Protein AF-U1X3M9-F1 (afdb_monomer_lite)

Sequence (177 aa):
MKKIQKAQVWNLIKNNELLYELDLAGMDLTDIDFRNAELRFVTLRNAVIHPDFFPPKILVECNLENVLLTNIDFQGVSIQGSNFFNTKAIIDPQKISDLTLVNVTLEGLDLKNVDFTDVYIAGANLKDTGAKIDPQKVVNKDIRNCNLEGLDLHDADFTGVNIGGANLTGTGACLKE

Secondary structure (DSSP, 8-state):
-EE--HHHHHHHHHTT--EESEE-TT-EETT---TT-EEES-B-TT-EE-GGG---SEEES-B-TT-EETT---TT-B-TT-B-TT-EE---GGG-TT-EEES-B-TT---TT-BGGGSEEES-B-TT---B--TTT-TT-B-TT-B-TT---TT---TT-B-TT-B-TTS------

Structure (mmCIF, N/CA/C/O backbone):
data_AF-U1X3M9-F1
#
_entry.id   AF-U1X3M9-F1
#
loop_
_atom_site.group_PDB
_atom_site.id
_atom_site.type_symbol
_atom_site.label_atom_id
_atom_site.label_alt_id
_atom_site.label_comp_id
_atom_site.label_asym_id
_atom_site.label_entity_id
_atom_site.label_seq_id
_atom_site.pdbx_PDB_ins_code
_atom_site.Cartn_x
_atom_site.Cartn_y
_atom_site.Cartn_z
_atom_site.occupancy
_atom_site.B_iso_or_equiv
_atom_site.auth_seq_id
_atom_site.auth_comp_id
_atom_site.auth_asym_id
_atom_site.auth_atom_id
_atom_site.pdbx_PDB_model_num
ATOM 1 N N . MET A 1 1 ? 7.859 3.570 18.720 1.00 86.69 1 MET A N 1
ATOM 2 C CA . MET A 1 1 ? 6.388 3.575 18.588 1.00 86.69 1 MET A CA 1
ATOM 3 C C . MET A 1 1 ? 5.747 3.209 19.917 1.00 86.69 1 MET A C 1
ATOM 5 O O . MET A 1 1 ? 6.277 2.360 20.630 1.00 86.69 1 MET A O 1
ATOM 9 N N . LYS A 1 2 ? 4.646 3.873 20.274 1.00 94.62 2 LYS A N 1
ATOM 10 C CA . LYS A 1 2 ? 3.902 3.660 21.523 1.00 94.62 2 LYS A CA 1
ATOM 11 C C . LYS A 1 2 ? 2.794 2.631 21.304 1.00 94.62 2 LYS A C 1
ATOM 13 O O . LYS A 1 2 ? 1.944 2.826 20.442 1.00 94.62 2 LYS A O 1
ATOM 18 N N . LYS A 1 3 ? 2.752 1.582 22.124 1.00 96.44 3 LYS A N 1
ATOM 19 C CA . LYS A 1 3 ? 1.644 0.618 22.121 1.00 96.44 3 LYS A CA 1
ATOM 20 C C . LYS A 1 3 ? 0.452 1.161 22.908 1.00 96.44 3 LYS A C 1
ATOM 22 O O . LYS A 1 3 ? 0.632 1.720 23.992 1.00 96.44 3 LYS A O 1
ATOM 27 N N . ILE A 1 4 ? -0.754 0.988 22.376 1.00 97.88 4 ILE A N 1
ATOM 28 C CA . ILE A 1 4 ? -2.008 1.398 23.021 1.00 97.88 4 ILE A CA 1
ATOM 29 C C . ILE A 1 4 ? -3.064 0.295 22.913 1.00 97.88 4 ILE A C 1
ATOM 31 O O . ILE A 1 4 ? -2.942 -0.637 22.124 1.00 97.88 4 ILE A O 1
ATOM 35 N N . GLN A 1 5 ? -4.103 0.382 23.737 1.00 97.69 5 GLN A N 1
ATOM 36 C CA . GLN A 1 5 ? -5.238 -0.535 23.698 1.00 97.69 5 GLN A CA 1
ATOM 37 C C . GLN A 1 5 ? -6.228 -0.135 22.599 1.00 97.69 5 GLN A C 1
ATOM 39 O O . GLN A 1 5 ? -6.369 1.041 22.269 1.00 97.69 5 GLN A O 1
ATOM 44 N N . LYS A 1 6 ? -7.000 -1.106 22.100 1.00 97.69 6 LYS A N 1
ATOM 45 C CA . LYS A 1 6 ? -8.035 -0.908 21.070 1.00 97.69 6 LYS A CA 1
ATOM 46 C C . LYS A 1 6 ? -9.027 0.214 21.410 1.00 97.69 6 LYS A C 1
ATOM 48 O O . LYS A 1 6 ? -9.335 1.045 20.565 1.00 97.69 6 LYS A O 1
ATOM 53 N N . ALA A 1 7 ? -9.454 0.301 22.671 1.00 97.81 7 ALA A N 1
ATOM 54 C CA . ALA A 1 7 ? -10.339 1.371 23.137 1.00 97.81 7 ALA A CA 1
ATOM 55 C C . ALA A 1 7 ? -9.707 2.771 23.009 1.00 97.81 7 ALA A C 1
ATOM 57 O O . ALA A 1 7 ? -10.402 3.748 22.745 1.00 97.81 7 ALA A O 1
ATOM 58 N N . GLN A 1 8 ? -8.384 2.879 23.163 1.00 98.31 8 GLN A N 1
ATOM 59 C CA . GLN A 1 8 ? -7.667 4.139 22.972 1.00 98.31 8 GLN A CA 1
ATOM 60 C C . GLN A 1 8 ? -7.598 4.511 21.487 1.00 98.31 8 GLN A C 1
ATOM 62 O O . GLN A 1 8 ? -7.797 5.677 21.170 1.00 98.31 8 GLN A O 1
ATOM 67 N N . VAL A 1 9 ? -7.403 3.536 20.586 1.00 98.06 9 VAL A N 1
ATOM 68 C CA . VAL A 1 9 ? -7.482 3.755 19.126 1.00 98.06 9 VAL A CA 1
ATOM 69 C C . VAL A 1 9 ? -8.845 4.339 18.752 1.00 98.06 9 VAL A C 1
ATOM 71 O O . VAL A 1 9 ? -8.914 5.363 18.079 1.00 98.06 9 VAL A O 1
ATOM 74 N N . TRP A 1 10 ? -9.926 3.730 19.249 1.00 97.62 10 TRP A N 1
ATOM 75 C CA . TRP A 1 10 ? -11.286 4.206 18.997 1.00 97.62 10 TRP A CA 1
ATOM 76 C C . TRP A 1 10 ? -11.507 5.642 19.486 1.00 97.62 10 TRP A C 1
ATOM 78 O O . TRP A 1 10 ? -12.076 6.453 18.759 1.00 97.62 10 TRP A O 1
ATOM 88 N N . ASN A 1 11 ? -11.026 5.978 20.689 1.00 98.06 11 ASN A N 1
ATOM 89 C CA . ASN A 1 11 ? -11.141 7.336 21.228 1.00 98.06 11 ASN A CA 1
ATOM 90 C C . ASN A 1 11 ? -10.416 8.369 20.354 1.00 98.06 11 ASN A C 1
ATOM 92 O O . ASN A 1 11 ? -10.991 9.419 20.080 1.00 98.06 11 ASN A O 1
ATOM 96 N N . LEU A 1 12 ? -9.200 8.059 19.886 1.00 98.25 12 LEU A N 1
ATOM 97 C CA . LEU A 1 12 ? -8.439 8.945 18.998 1.00 98.25 12 LEU A CA 1
ATOM 98 C C . LEU A 1 12 ? -9.212 9.210 17.699 1.00 98.25 12 LEU A C 1
ATOM 100 O O . LEU A 1 12 ? -9.446 10.361 17.345 1.00 98.25 12 LEU A O 1
ATOM 104 N N . ILE A 1 13 ? -9.689 8.153 17.034 1.00 97.25 13 ILE A N 1
ATOM 105 C CA . ILE A 1 13 ? -10.440 8.276 15.775 1.00 97.25 13 ILE A CA 1
ATOM 106 C C . ILE A 1 13 ? -11.737 9.059 15.982 1.00 97.25 13 ILE A C 1
ATOM 108 O O . ILE A 1 13 ? -12.045 9.964 15.210 1.00 97.25 13 ILE A O 1
ATOM 112 N N . LYS A 1 14 ? -12.491 8.754 17.044 1.00 96.88 14 LYS A N 1
ATOM 113 C CA . LYS A 1 14 ? -13.749 9.440 17.361 1.00 96.88 14 LYS A CA 1
ATOM 114 C C . LYS A 1 14 ? -13.559 10.943 17.580 1.00 96.88 14 LYS A C 1
ATOM 116 O O . LYS A 1 14 ? -14.445 11.724 17.240 1.00 96.88 14 LYS A O 1
ATOM 121 N N . ASN A 1 15 ? -12.425 11.338 18.148 1.00 97.31 15 ASN A N 1
ATOM 122 C CA . ASN A 1 15 ? -12.083 12.735 18.389 1.00 97.31 15 ASN A CA 1
ATOM 123 C C . ASN A 1 15 ? -11.412 13.410 17.177 1.00 97.31 15 ASN A C 1
ATOM 125 O O . ASN A 1 15 ? -11.018 14.569 17.284 1.00 97.31 15 ASN A O 1
ATOM 129 N N . ASN A 1 16 ? -11.297 12.718 16.034 1.00 95.94 16 ASN A N 1
ATOM 130 C CA . ASN A 1 16 ? -10.532 13.148 14.858 1.00 95.94 16 ASN A CA 1
ATOM 131 C C . ASN A 1 16 ? -9.064 13.481 15.186 1.00 95.94 16 ASN A C 1
ATOM 133 O O . ASN A 1 16 ? -8.479 14.399 14.612 1.00 95.94 16 ASN A O 1
ATOM 137 N N . GLU A 1 17 ? -8.472 12.760 16.135 1.00 97.94 17 GLU A N 1
ATOM 138 C CA . GLU A 1 17 ? -7.065 12.911 16.490 1.00 97.94 17 GLU A CA 1
ATOM 139 C C . GLU A 1 17 ? -6.179 12.120 15.519 1.00 97.94 17 GLU A C 1
ATOM 141 O O . GLU A 1 17 ? -6.530 11.028 15.067 1.00 97.94 17 GLU A O 1
ATOM 146 N N . LEU A 1 18 ? -4.999 12.670 15.219 1.00 97.56 18 LEU A N 1
ATOM 147 C CA . LEU A 1 18 ? -3.987 12.009 14.398 1.00 97.56 18 LEU A CA 1
ATOM 148 C C . LEU A 1 18 ? -3.455 10.756 15.110 1.00 97.56 18 LEU A C 1
ATOM 150 O O . LEU A 1 18 ? -2.994 10.822 16.252 1.00 97.56 18 LEU A O 1
ATOM 154 N N . LEU A 1 19 ? -3.427 9.625 14.404 1.00 98.44 19 LEU A N 1
ATOM 155 C CA . LEU A 1 19 ? -2.734 8.426 14.864 1.00 98.44 19 LEU A CA 1
ATOM 156 C C . LEU A 1 19 ? -1.265 8.547 14.448 1.00 98.44 19 LEU A C 1
ATOM 158 O O . LEU A 1 19 ? -0.927 8.370 13.278 1.00 98.44 19 LEU A O 1
ATOM 162 N N . TYR A 1 20 ? -0.400 8.876 15.409 1.00 98.31 20 TYR A N 1
ATOM 163 C CA . TYR A 1 20 ? 1.013 9.179 15.171 1.00 98.31 20 TYR A CA 1
ATOM 164 C C . TYR A 1 20 ? 1.939 8.265 15.983 1.00 98.31 20 TYR A C 1
ATOM 166 O O . TYR A 1 20 ? 1.801 8.172 17.204 1.00 98.31 20 TYR A O 1
ATOM 174 N N . GLU A 1 21 ? 2.891 7.605 15.314 1.00 98.19 21 GLU A N 1
ATOM 175 C CA . GLU A 1 21 ? 3.922 6.754 15.942 1.00 98.19 21 GLU A CA 1
ATOM 176 C C . GLU A 1 21 ? 3.370 5.643 16.862 1.00 98.19 21 GLU A C 1
ATOM 178 O O . GLU A 1 21 ? 3.952 5.301 17.904 1.00 98.19 21 GLU A O 1
ATOM 183 N N . LEU A 1 22 ? 2.234 5.056 16.483 1.00 98.50 22 LEU A N 1
ATOM 184 C CA . LEU A 1 22 ? 1.562 4.013 17.259 1.00 98.50 22 LEU A CA 1
ATOM 185 C C . LEU A 1 22 ? 1.966 2.606 16.815 1.00 98.50 22 LEU A C 1
ATOM 187 O O . LEU A 1 22 ? 2.082 2.313 15.627 1.00 98.50 22 LEU A O 1
ATOM 191 N N . ASP A 1 23 ? 2.123 1.720 17.798 1.00 98.50 23 ASP A N 1
ATOM 192 C CA . ASP A 1 23 ? 2.255 0.283 17.578 1.00 98.50 23 ASP A CA 1
ATOM 193 C C . ASP A 1 23 ? 0.911 -0.413 17.775 1.00 98.50 23 ASP A C 1
ATOM 195 O O . ASP A 1 23 ? 0.464 -0.607 18.911 1.00 98.50 23 ASP A O 1
ATOM 199 N N . LEU A 1 24 ? 0.279 -0.757 16.650 1.00 98.56 24 LEU A N 1
ATOM 200 C CA . LEU A 1 24 ? -0.988 -1.479 16.568 1.00 98.56 24 LEU A CA 1
ATOM 201 C C . LEU A 1 24 ? -0.809 -2.886 15.968 1.00 98.56 24 LEU A C 1
ATOM 203 O O . LEU A 1 24 ? -1.777 -3.505 15.521 1.00 98.56 24 LEU A O 1
ATOM 207 N N . ALA A 1 25 ? 0.424 -3.403 15.940 1.00 98.38 25 ALA A N 1
ATOM 208 C CA . ALA A 1 25 ? 0.724 -4.669 15.290 1.00 98.38 25 ALA A CA 1
ATOM 209 C C . ALA A 1 25 ? -0.022 -5.845 15.946 1.00 98.38 25 ALA A C 1
ATOM 211 O O . ALA A 1 25 ? -0.065 -5.980 17.175 1.00 98.38 25 ALA A O 1
ATOM 212 N N . GLY A 1 26 ? -0.595 -6.719 15.115 1.00 98.19 26 GLY A N 1
ATOM 213 C CA . GLY A 1 26 ? -1.315 -7.921 15.545 1.00 98.19 26 GLY A CA 1
ATOM 214 C C . GLY A 1 26 ? -2.646 -7.666 16.259 1.00 98.19 26 GLY A C 1
ATOM 215 O O . GLY A 1 26 ? -3.229 -8.606 16.795 1.00 98.19 26 GLY A O 1
ATOM 216 N N . MET A 1 27 ? -3.120 -6.419 16.324 1.00 98.38 27 MET A N 1
ATOM 217 C CA . MET A 1 27 ? -4.383 -6.101 16.986 1.00 98.38 27 MET A CA 1
ATOM 218 C C . MET A 1 27 ? -5.583 -6.523 16.134 1.00 98.38 27 MET A C 1
ATOM 220 O O . MET A 1 27 ? -5.578 -6.372 14.915 1.00 98.38 27 MET A O 1
ATOM 224 N N . ASP A 1 28 ? -6.645 -6.986 16.794 1.00 98.00 28 ASP A N 1
ATOM 225 C CA . ASP A 1 28 ? -7.966 -7.096 16.177 1.00 98.00 28 ASP A CA 1
ATOM 226 C C . ASP A 1 28 ? -8.644 -5.720 16.173 1.00 98.00 28 ASP A C 1
ATOM 228 O O . ASP A 1 28 ? -9.064 -5.207 17.215 1.00 98.00 28 ASP A O 1
ATOM 232 N N . LEU A 1 29 ? -8.739 -5.129 14.986 1.00 97.88 29 LEU A N 1
ATOM 233 C CA . LEU A 1 29 ? -9.314 -3.820 14.691 1.00 97.88 29 LEU A CA 1
ATOM 234 C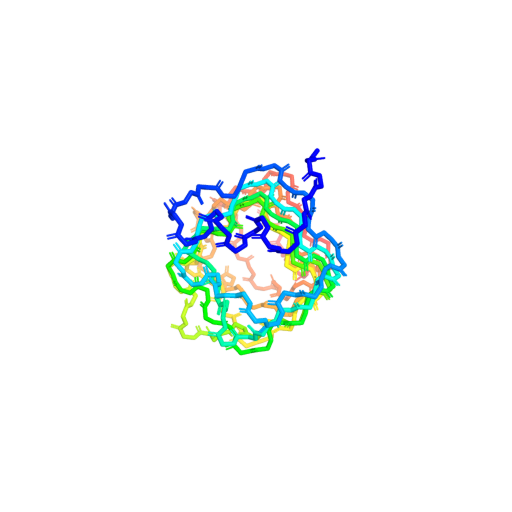 C . LEU A 1 29 ? -10.523 -3.958 13.744 1.00 97.88 29 LEU A C 1
ATOM 236 O O . LEU A 1 29 ? -10.873 -3.010 13.048 1.00 97.88 29 LEU A O 1
ATOM 240 N N . THR A 1 30 ? -11.170 -5.131 13.711 1.00 96.56 30 THR A N 1
ATOM 241 C CA . THR A 1 30 ? -12.265 -5.465 12.773 1.00 96.56 30 THR A CA 1
ATOM 242 C C . THR A 1 30 ? -13.488 -4.541 12.902 1.00 96.56 30 THR A C 1
ATOM 244 O O . THR A 1 30 ? -14.259 -4.381 11.966 1.00 96.56 30 THR A O 1
ATOM 247 N N . ASP A 1 31 ? -13.678 -3.905 14.051 1.00 96.88 31 ASP A N 1
ATOM 248 C CA . ASP A 1 31 ? -14.774 -2.976 14.373 1.00 96.88 31 ASP A CA 1
ATOM 249 C C . ASP A 1 31 ? -14.323 -1.500 14.420 1.00 96.88 31 ASP A C 1
ATOM 251 O O . ASP A 1 31 ? -15.088 -0.631 14.848 1.00 96.88 31 ASP A O 1
ATOM 255 N N . ILE A 1 32 ? -13.085 -1.202 14.014 1.00 97.94 32 ILE A N 1
ATOM 256 C CA . ILE A 1 32 ? -12.538 0.155 13.999 1.00 97.94 32 ILE A CA 1
ATOM 257 C C . ILE A 1 32 ? -12.643 0.728 12.588 1.00 97.94 32 ILE A C 1
ATOM 259 O O . ILE A 1 32 ? -12.001 0.235 11.665 1.00 97.94 32 ILE A O 1
ATOM 263 N N . ASP A 1 33 ?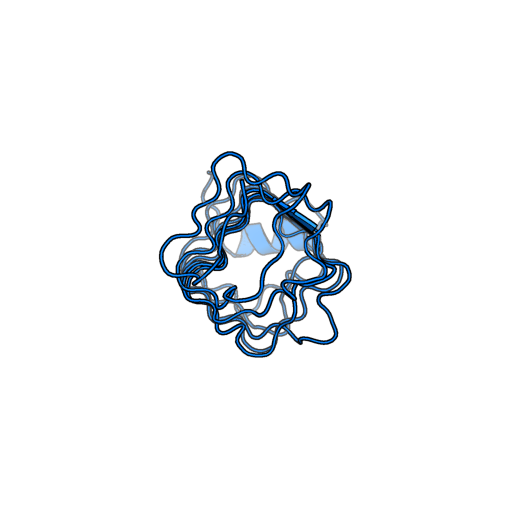 -13.420 1.804 12.439 1.00 97.25 33 ASP A N 1
ATOM 264 C CA . ASP A 1 33 ? -13.563 2.537 11.179 1.00 97.25 33 ASP A CA 1
ATOM 265 C C . ASP A 1 33 ? -12.418 3.535 10.971 1.00 97.25 33 ASP A C 1
ATOM 267 O O . ASP A 1 33 ? -12.398 4.612 11.568 1.00 97.25 33 ASP A O 1
ATOM 271 N N . PHE A 1 34 ? -11.462 3.189 10.108 1.00 97.25 34 PHE A N 1
ATOM 272 C CA . PHE A 1 34 ? -10.332 4.048 9.764 1.00 97.25 34 PHE A CA 1
ATOM 273 C C . PHE A 1 34 ? -10.639 5.042 8.648 1.00 97.25 34 PHE A C 1
ATOM 275 O O . PHE A 1 34 ? -9.809 5.914 8.418 1.00 97.25 34 PHE A O 1
ATOM 282 N N . ARG A 1 35 ? -11.794 4.991 7.969 1.00 95.19 35 ARG A N 1
ATOM 283 C CA . ARG A 1 35 ? -12.030 5.763 6.727 1.00 95.19 35 ARG A CA 1
ATOM 284 C C . ARG A 1 35 ? -11.909 7.278 6.871 1.00 95.19 35 ARG A C 1
ATOM 286 O O . ARG A 1 35 ? -11.653 7.982 5.900 1.00 95.19 35 ARG A O 1
ATOM 293 N N . ASN A 1 36 ? -12.082 7.798 8.085 1.00 93.44 36 ASN A N 1
ATOM 294 C CA . ASN A 1 36 ? -11.893 9.218 8.391 1.00 93.44 36 ASN A CA 1
ATOM 295 C C . ASN A 1 36 ? -10.593 9.535 9.132 1.00 93.44 36 ASN A C 1
ATOM 297 O O . ASN A 1 36 ? -10.334 10.707 9.394 1.00 93.44 36 ASN A O 1
ATOM 301 N N . ALA A 1 37 ? -9.798 8.523 9.461 1.00 97.38 37 ALA A N 1
ATOM 302 C CA . ALA A 1 37 ? -8.577 8.673 10.225 1.00 97.38 37 ALA A CA 1
ATOM 303 C C . ALA A 1 37 ? -7.413 9.174 9.357 1.00 97.38 37 ALA A C 1
ATOM 305 O O . ALA A 1 37 ? -7.400 9.039 8.129 1.00 97.38 37 ALA A O 1
ATOM 306 N N . GLU A 1 38 ? -6.408 9.710 10.041 1.00 98.00 38 GLU A N 1
ATOM 307 C CA . GLU A 1 38 ? -5.092 10.008 9.490 1.00 98.00 38 GLU A CA 1
ATOM 308 C C . GLU A 1 38 ? -4.055 9.195 10.262 1.00 98.00 38 GLU A C 1
ATOM 310 O O . GLU A 1 38 ? -3.996 9.267 11.493 1.00 98.00 38 GLU A O 1
ATOM 315 N N . LEU A 1 39 ? -3.267 8.39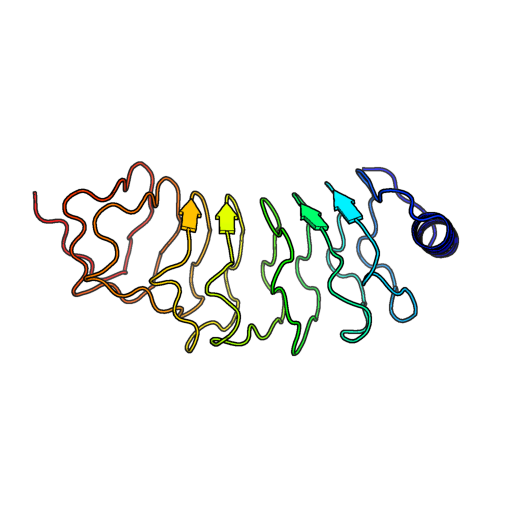2 9.548 1.00 98.38 39 LEU A N 1
ATOM 316 C CA . LEU A 1 39 ? -2.235 7.536 10.122 1.00 98.38 39 LEU A CA 1
ATOM 317 C C . LEU A 1 39 ? -0.871 7.970 9.593 1.00 98.38 39 LEU A C 1
ATOM 319 O O . LEU A 1 39 ? -0.651 8.067 8.382 1.00 98.38 39 LEU A O 1
ATOM 323 N N . ARG A 1 40 ? 0.051 8.231 10.521 1.00 98.38 40 ARG A N 1
ATOM 324 C CA . ARG A 1 40 ? 1.439 8.591 10.225 1.00 98.38 40 ARG A CA 1
ATOM 325 C C . ARG A 1 40 ? 2.384 7.808 11.123 1.00 98.38 40 ARG A C 1
ATOM 327 O O . ARG A 1 40 ? 2.237 7.848 12.344 1.00 98.38 40 ARG A O 1
ATOM 334 N N . PHE A 1 41 ? 3.360 7.117 10.541 1.00 98.19 41 PHE A N 1
ATOM 335 C CA . PHE A 1 41 ? 4.325 6.312 11.304 1.00 98.19 41 PHE A CA 1
ATOM 336 C C . PHE A 1 41 ? 3.662 5.235 12.184 1.00 98.19 41 PHE A C 1
ATOM 338 O O . PHE A 1 41 ? 4.142 4.919 13.273 1.00 98.19 41 PHE A O 1
ATOM 345 N N . VAL A 1 42 ? 2.519 4.694 11.750 1.00 98.56 42 VAL A N 1
ATOM 346 C CA . VAL A 1 42 ? 1.765 3.673 12.492 1.00 98.56 42 VAL A CA 1
ATOM 347 C C . VAL A 1 42 ? 2.111 2.290 11.958 1.00 98.56 42 VAL A C 1
ATOM 349 O O . VAL A 1 42 ? 2.067 2.057 10.751 1.00 98.56 42 VAL A O 1
ATOM 352 N N . THR A 1 43 ? 2.394 1.336 12.844 1.00 98.44 43 THR A N 1
ATOM 353 C CA . THR A 1 43 ? 2.487 -0.074 12.444 1.00 98.44 43 THR A CA 1
ATOM 354 C C . THR A 1 43 ? 1.161 -0.793 12.670 1.00 98.44 43 THR A C 1
ATOM 356 O O . THR A 1 43 ? 0.663 -0.879 13.789 1.00 98.44 43 THR A O 1
ATOM 359 N N . LEU A 1 44 ? 0.612 -1.326 11.582 1.00 98.25 44 LEU A N 1
ATOM 360 C CA . LEU A 1 44 ? -0.551 -2.207 11.491 1.00 98.25 44 LEU A CA 1
ATOM 361 C C . LEU A 1 44 ? -0.147 -3.633 11.086 1.00 98.25 44 LEU A C 1
ATOM 363 O O . LEU A 1 44 ? -1.018 -4.445 10.794 1.00 98.25 44 LEU A O 1
ATOM 367 N N . ARG A 1 45 ? 1.152 -3.963 11.056 1.00 97.81 45 ARG A N 1
ATOM 368 C CA . ARG A 1 45 ? 1.641 -5.298 10.680 1.00 97.81 45 ARG A CA 1
ATOM 369 C C . ARG A 1 45 ? 0.843 -6.398 11.383 1.00 97.81 45 ARG A C 1
ATOM 371 O O . ARG A 1 45 ? 0.705 -6.373 12.607 1.00 97.81 45 ARG A O 1
ATOM 378 N N . ASN A 1 46 ? 0.399 -7.402 10.632 1.00 97.31 46 ASN A N 1
ATOM 379 C CA . ASN A 1 46 ? -0.395 -8.535 11.124 1.00 97.31 46 ASN A CA 1
ATOM 380 C C . ASN A 1 46 ? -1.731 -8.153 11.805 1.00 97.31 46 ASN A C 1
ATOM 382 O O . ASN A 1 46 ? -2.338 -9.013 12.443 1.00 97.31 46 ASN A O 1
ATOM 386 N N . ALA A 1 47 ? -2.172 -6.892 11.758 1.00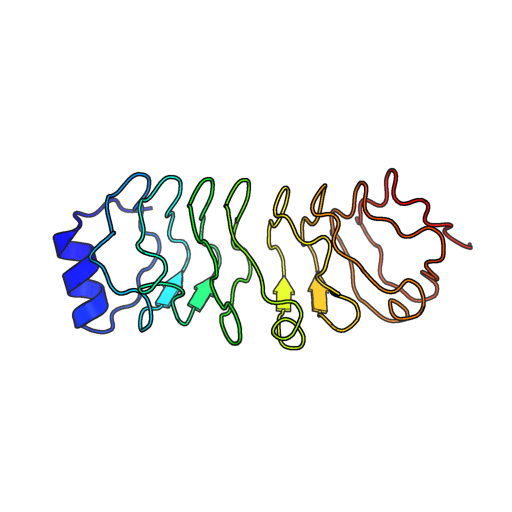 97.94 47 ALA A N 1
ATOM 387 C CA . ALA A 1 47 ? -3.453 -6.497 12.329 1.00 97.94 47 ALA A CA 1
ATOM 388 C C . ALA A 1 47 ? -4.608 -7.080 11.506 1.00 97.94 47 ALA A C 1
ATOM 390 O O . ALA A 1 47 ? -4.503 -7.271 10.292 1.00 97.94 47 ALA A O 1
ATOM 391 N N . VAL A 1 48 ? -5.728 -7.337 12.176 1.00 97.12 48 VAL A N 1
ATOM 392 C CA . VAL A 1 48 ? -6.969 -7.761 11.526 1.00 97.12 48 VAL A CA 1
ATOM 393 C C . VAL A 1 48 ? -7.846 -6.530 11.375 1.00 97.12 48 VAL A C 1
ATOM 395 O O . VAL A 1 48 ? -8.221 -5.914 12.369 1.00 97.12 48 VAL A O 1
ATOM 398 N N . ILE A 1 49 ? -8.136 -6.145 10.136 1.00 95.88 49 ILE A N 1
ATOM 399 C CA . ILE A 1 49 ? -8.921 -4.955 9.801 1.00 95.88 49 ILE A CA 1
ATOM 400 C C . ILE A 1 49 ? -10.045 -5.399 8.873 1.00 95.88 49 ILE A C 1
ATOM 402 O O . ILE A 1 49 ? -9.823 -6.202 7.967 1.00 95.88 49 ILE A O 1
ATOM 406 N N . HIS A 1 50 ? -11.253 -4.886 9.093 1.00 93.50 50 HIS A N 1
ATOM 407 C CA . HIS A 1 50 ? -12.352 -5.135 8.171 1.00 93.50 50 HIS A CA 1
ATOM 408 C C . HIS A 1 50 ? -12.167 -4.278 6.907 1.00 93.50 50 HIS A C 1
ATOM 410 O O . HIS A 1 50 ? -12.034 -3.060 7.042 1.00 93.50 50 HIS A O 1
ATOM 416 N N . PRO A 1 51 ? -12.188 -4.853 5.688 1.00 89.19 51 PRO A N 1
ATOM 417 C CA . PRO A 1 51 ? -11.940 -4.096 4.460 1.00 89.19 51 PRO A CA 1
ATOM 418 C C . PRO A 1 51 ? -12.863 -2.883 4.279 1.00 89.19 51 PRO A C 1
ATOM 420 O O . PRO A 1 51 ? -12.382 -1.816 3.931 1.00 89.19 51 PRO A O 1
ATOM 423 N N . ASP A 1 52 ? -14.152 -2.995 4.622 1.00 90.56 52 ASP A N 1
ATOM 424 C CA . ASP A 1 52 ? -15.124 -1.885 4.504 1.00 90.56 52 ASP A CA 1
ATOM 425 C C . ASP A 1 52 ? -14.840 -0.673 5.413 1.00 90.56 52 ASP A C 1
ATOM 427 O O . ASP A 1 52 ? -15.461 0.383 5.266 1.00 90.56 52 ASP A O 1
ATOM 431 N N . PHE A 1 53 ? -13.937 -0.831 6.379 1.00 93.69 53 PHE A N 1
ATOM 432 C CA . PHE A 1 53 ? -13.529 0.181 7.352 1.00 93.69 53 PHE A CA 1
ATOM 433 C C . PHE A 1 53 ? -12.141 0.756 7.049 1.00 93.69 53 PHE A C 1
ATOM 435 O O . PHE A 1 53 ? -11.565 1.474 7.864 1.00 93.69 53 PHE A O 1
ATOM 442 N N . PHE A 1 54 ? -11.613 0.469 5.863 1.00 93.94 54 PHE A N 1
ATOM 443 C CA . PHE A 1 54 ? -10.308 0.892 5.374 1.00 93.94 54 PHE A CA 1
ATOM 444 C C . PHE A 1 54 ? -10.464 1.295 3.884 1.00 93.94 54 PHE A C 1
ATOM 446 O O . PHE A 1 54 ? -11.359 0.782 3.217 1.00 93.94 54 PHE A O 1
ATOM 453 N N . PRO A 1 55 ? -9.680 2.237 3.332 1.00 92.81 55 PRO A N 1
ATOM 454 C CA . PRO A 1 55 ? -8.501 2.886 3.890 1.00 92.81 55 PRO A CA 1
ATOM 455 C C . PRO A 1 55 ? -8.776 4.215 4.598 1.00 92.81 55 PRO A C 1
ATOM 457 O O . PRO A 1 55 ? -9.807 4.841 4.359 1.00 92.81 55 PRO A O 1
ATOM 460 N N . PRO A 1 56 ? -7.854 4.663 5.472 1.00 95.12 56 PRO A N 1
ATOM 461 C CA . PRO A 1 56 ? -7.850 6.024 5.984 1.00 95.12 56 PRO A CA 1
ATOM 462 C C . PRO A 1 56 ? -7.542 7.033 4.884 1.00 95.12 56 PRO A C 1
ATOM 464 O O . PRO A 1 56 ? -7.012 6.687 3.832 1.00 95.12 56 PRO A O 1
ATOM 467 N N . LYS A 1 57 ? -7.806 8.310 5.165 1.00 93.38 57 LYS A N 1
ATOM 468 C CA . LYS A 1 57 ? -7.501 9.410 4.235 1.00 93.38 57 LYS A CA 1
ATOM 469 C C . LYS A 1 57 ? -5.998 9.560 4.006 1.00 93.38 57 LYS A C 1
ATOM 471 O O . LYS A 1 57 ? -5.557 9.919 2.918 1.00 93.38 57 LYS A O 1
ATOM 476 N N . ILE A 1 58 ? -5.211 9.306 5.050 1.00 95.12 58 ILE A N 1
ATOM 477 C CA . ILE A 1 58 ? -3.752 9.409 5.037 1.00 95.12 58 ILE A CA 1
ATOM 478 C C . ILE A 1 58 ? -3.169 8.143 5.652 1.00 95.12 58 ILE A C 1
ATOM 480 O O . ILE A 1 58 ? -3.564 7.740 6.747 1.00 95.12 58 ILE A O 1
ATOM 484 N N . LEU A 1 59 ? -2.205 7.559 4.948 1.00 95.38 59 LEU A N 1
ATOM 485 C CA . LEU A 1 59 ? -1.473 6.364 5.331 1.00 95.38 59 LEU A CA 1
ATOM 486 C C . LEU A 1 59 ? 0.011 6.567 5.001 1.00 95.38 59 LEU A C 1
ATOM 488 O O . LEU A 1 59 ? 0.553 5.949 4.089 1.00 95.38 59 LEU A O 1
ATOM 492 N N . VAL A 1 60 ? 0.665 7.484 5.708 1.00 96.56 60 VAL A N 1
ATOM 493 C CA . VAL A 1 60 ? 2.047 7.885 5.402 1.00 96.56 60 VAL A CA 1
ATOM 494 C C . VAL A 1 60 ? 3.016 7.203 6.358 1.00 96.56 60 VAL A C 1
ATOM 496 O O . VAL A 1 60 ? 2.800 7.219 7.570 1.00 96.56 60 VAL A O 1
ATOM 499 N N . GLU A 1 61 ? 4.089 6.622 5.825 1.00 97.62 61 GLU A N 1
ATOM 500 C CA . GLU A 1 61 ? 5.147 5.952 6.597 1.00 97.62 61 GLU A CA 1
ATOM 501 C C . GLU A 1 61 ? 4.583 4.847 7.513 1.00 97.62 61 GLU A C 1
ATOM 503 O O . GLU A 1 61 ? 5.053 4.621 8.627 1.00 97.62 61 GLU A O 1
ATOM 508 N N . CYS A 1 62 ? 3.503 4.190 7.085 1.00 97.94 62 CYS A N 1
ATOM 509 C CA . CYS A 1 62 ? 2.823 3.160 7.861 1.00 97.94 62 CYS A CA 1
ATOM 510 C C . CYS A 1 62 ? 3.273 1.761 7.441 1.00 97.94 62 CYS A C 1
ATOM 512 O O . CYS A 1 62 ? 3.601 1.507 6.285 1.00 97.94 62 CYS A O 1
ATOM 514 N N . ASN A 1 63 ? 3.240 0.811 8.373 1.00 98.12 63 ASN A N 1
ATOM 515 C CA . ASN A 1 63 ? 3.574 -0.581 8.082 1.00 98.12 63 ASN A CA 1
ATOM 516 C C . ASN A 1 63 ? 2.318 -1.456 8.069 1.00 98.12 63 ASN A C 1
ATOM 518 O O . ASN A 1 63 ? 1.723 -1.669 9.120 1.00 98.12 63 ASN A O 1
ATOM 522 N N . LEU A 1 64 ? 1.944 -1.986 6.906 1.00 96.94 64 LEU A N 1
ATOM 523 C CA . LEU A 1 64 ? 0.792 -2.866 6.688 1.00 96.94 64 LEU A CA 1
ATOM 524 C C . LEU A 1 64 ? 1.205 -4.300 6.352 1.00 96.94 64 LEU A C 1
ATOM 526 O O . LEU A 1 64 ? 0.397 -5.075 5.852 1.00 96.94 64 LEU A O 1
ATOM 530 N N . GLU A 1 65 ? 2.451 -4.671 6.641 1.00 96.81 65 GLU A N 1
ATOM 531 C CA . GLU A 1 65 ? 2.976 -6.000 6.348 1.00 96.81 65 GLU A CA 1
ATOM 532 C C . GLU A 1 65 ? 2.031 -7.118 6.827 1.00 96.81 65 GLU A C 1
ATOM 534 O O . GLU A 1 65 ? 1.606 -7.145 7.989 1.00 96.81 65 GLU A O 1
ATOM 539 N N . ASN A 1 66 ? 1.729 -8.060 5.931 1.00 95.06 66 ASN A N 1
ATOM 540 C CA . ASN A 1 66 ? 0.836 -9.199 6.171 1.00 95.06 66 ASN A CA 1
ATOM 541 C C . ASN A 1 66 ? -0.614 -8.837 6.565 1.00 95.06 66 ASN A C 1
ATOM 543 O O . ASN A 1 66 ? -1.292 -9.649 7.201 1.00 95.06 66 ASN A O 1
ATOM 547 N N . VAL A 1 67 ? -1.116 -7.646 6.223 1.00 94.62 67 VAL A N 1
ATOM 548 C CA . VAL A 1 67 ? -2.532 -7.296 6.432 1.00 94.62 67 VAL A CA 1
ATOM 549 C C . VAL A 1 67 ? -3.379 -7.778 5.243 1.00 94.62 67 VAL A C 1
ATOM 551 O O . VAL A 1 67 ? -2.967 -7.732 4.083 1.00 94.62 67 VAL A O 1
ATOM 554 N N . LEU A 1 68 ? -4.588 -8.273 5.516 1.00 91.06 68 LEU A N 1
ATOM 555 C CA . LEU A 1 68 ? -5.549 -8.676 4.487 1.00 91.06 68 LEU A CA 1
ATOM 556 C C . LEU A 1 68 ? -6.491 -7.506 4.168 1.00 91.06 68 LEU A C 1
ATOM 558 O O . LEU A 1 68 ? -7.342 -7.163 4.979 1.00 91.06 68 LEU A O 1
ATOM 562 N N . LEU A 1 69 ? -6.345 -6.919 2.982 1.00 86.44 69 LEU A N 1
ATOM 563 C CA . LEU A 1 69 ? -7.037 -5.713 2.514 1.00 86.44 69 LEU A CA 1
ATOM 564 C C . LEU A 1 69 ? -7.706 -5.961 1.149 1.00 86.44 69 LEU A C 1
ATOM 566 O O . LEU A 1 69 ? -7.430 -5.282 0.160 1.00 86.44 69 LEU A O 1
ATOM 570 N N . THR A 1 70 ? -8.564 -6.978 1.050 1.00 81.88 70 THR A N 1
ATOM 571 C CA . THR A 1 70 ? -9.192 -7.343 -0.230 1.00 81.88 70 THR A CA 1
ATOM 572 C C . THR A 1 70 ? -10.140 -6.261 -0.740 1.00 81.88 70 THR A C 1
ATOM 574 O O . THR A 1 70 ? -11.025 -5.835 -0.005 1.00 81.88 70 THR A O 1
ATOM 577 N N . ASN A 1 71 ? -10.004 -5.911 -2.026 1.00 73.12 71 ASN A N 1
ATOM 578 C CA . ASN A 1 71 ? -10.875 -4.974 -2.748 1.00 73.12 71 ASN A CA 1
ATOM 579 C C . ASN A 1 71 ? -10.891 -3.543 -2.171 1.00 73.12 71 ASN A C 1
ATOM 581 O O . ASN A 1 71 ? -11.951 -2.929 -2.052 1.00 73.12 71 ASN A O 1
ATOM 585 N N . ILE A 1 72 ? -9.720 -3.028 -1.785 1.00 79.19 72 ILE A N 1
ATOM 586 C CA . ILE A 1 72 ? -9.585 -1.688 -1.205 1.00 79.19 72 ILE A CA 1
ATOM 587 C C . ILE A 1 72 ? -9.237 -0.656 -2.270 1.00 79.19 72 ILE A C 1
ATOM 589 O O . ILE A 1 72 ? -8.313 -0.828 -3.062 1.00 79.19 72 ILE A O 1
ATOM 593 N N . ASP A 1 73 ? -9.964 0.455 -2.227 1.00 78.31 73 ASP A N 1
ATOM 594 C CA . ASP A 1 73 ? -9.751 1.610 -3.083 1.00 78.31 73 ASP A CA 1
ATOM 595 C C . ASP A 1 73 ? -8.841 2.638 -2.400 1.00 78.31 73 ASP A C 1
ATOM 597 O O . ASP A 1 73 ? -9.269 3.347 -1.491 1.00 78.31 73 ASP A O 1
ATOM 601 N N . PHE A 1 74 ? -7.586 2.720 -2.842 1.00 81.38 74 PHE A N 1
ATOM 602 C CA . PHE A 1 74 ? -6.622 3.716 -2.366 1.00 81.38 74 PHE A CA 1
ATOM 603 C C . PHE A 1 74 ? -6.686 5.048 -3.137 1.00 81.38 74 PHE A C 1
ATOM 605 O O . PHE A 1 74 ? -5.803 5.889 -2.959 1.00 81.38 74 PHE A O 1
ATOM 612 N N . GLN A 1 75 ? -7.694 5.279 -3.988 1.00 78.31 75 GLN A N 1
ATOM 613 C CA . GLN A 1 75 ? -7.820 6.541 -4.717 1.00 78.31 75 GLN A CA 1
ATOM 614 C C . GLN A 1 75 ? -7.891 7.732 -3.752 1.00 78.31 75 GLN A C 1
ATOM 616 O O . GLN A 1 75 ? -8.686 7.764 -2.813 1.00 78.31 75 GLN A O 1
ATOM 621 N N . GLY A 1 76 ? -7.035 8.729 -3.983 1.00 80.88 76 GLY A N 1
ATOM 622 C CA . GLY A 1 76 ? -6.940 9.918 -3.133 1.00 80.88 76 GLY A CA 1
ATOM 623 C C . GLY A 1 76 ? -6.286 9.683 -1.766 1.00 80.88 76 GLY A C 1
ATOM 624 O O . GLY A 1 76 ? -6.157 10.636 -0.997 1.00 80.88 76 GLY A O 1
ATOM 625 N N . VAL A 1 77 ? -5.840 8.460 -1.458 1.00 88.38 77 VAL A N 1
ATOM 626 C CA . VAL A 1 77 ? -5.107 8.154 -0.227 1.00 88.38 77 VAL A CA 1
ATOM 627 C C . VAL A 1 77 ? -3.621 8.383 -0.446 1.00 88.38 77 VAL A C 1
ATOM 629 O O . VAL A 1 77 ? -3.000 7.798 -1.333 1.00 88.38 77 VAL A O 1
ATOM 632 N N . SER A 1 78 ? -3.011 9.197 0.412 1.00 90.00 78 SER A N 1
ATOM 633 C CA . SER A 1 78 ? -1.553 9.298 0.437 1.00 90.00 78 SER A CA 1
ATOM 634 C C . SER A 1 78 ? -0.966 8.065 1.118 1.00 90.00 78 SER A C 1
ATOM 636 O O . SER A 1 78 ? -1.150 7.889 2.322 1.00 90.00 78 SER A O 1
ATOM 638 N N . ILE A 1 79 ? -0.258 7.235 0.347 1.00 91.50 79 ILE A N 1
ATOM 639 C CA . ILE A 1 79 ? 0.413 6.013 0.822 1.00 91.50 79 ILE A CA 1
ATOM 640 C C . ILE A 1 79 ? 1.947 6.137 0.881 1.00 91.50 79 ILE A C 1
ATOM 642 O O . ILE A 1 79 ? 2.649 5.132 0.950 1.00 91.50 79 ILE A O 1
ATOM 646 N N . GLN A 1 80 ? 2.483 7.360 0.816 1.00 93.00 80 GLN A N 1
ATOM 647 C CA . GLN A 1 80 ? 3.927 7.625 0.760 1.00 93.00 80 GLN A CA 1
ATOM 648 C C . GLN A 1 80 ? 4.680 6.951 1.915 1.00 93.00 80 GLN A C 1
ATOM 650 O O . GLN A 1 80 ? 4.259 7.054 3.064 1.00 93.00 80 GLN A O 1
ATOM 655 N N . GLY A 1 81 ? 5.807 6.301 1.621 1.00 94.06 81 GLY A N 1
ATOM 656 C CA . GLY A 1 81 ? 6.646 5.645 2.631 1.00 94.06 81 GLY A CA 1
ATOM 657 C C . GLY A 1 81 ? 6.046 4.368 3.227 1.00 94.06 81 GLY A C 1
ATOM 658 O O . GLY A 1 81 ? 6.668 3.736 4.077 1.00 94.06 81 GLY A O 1
ATOM 659 N N . SER A 1 82 ? 4.825 3.985 2.840 1.00 96.31 82 SER A N 1
ATOM 660 C CA . SER A 1 82 ? 4.147 2.856 3.469 1.00 96.31 82 SER A CA 1
ATOM 661 C C . SER A 1 82 ? 4.606 1.509 2.921 1.00 96.31 82 SER A C 1
ATOM 663 O O . SER A 1 82 ? 4.932 1.349 1.742 1.00 96.31 82 SER A O 1
ATOM 665 N N . ASN A 1 83 ? 4.608 0.515 3.803 1.00 96.38 83 ASN A N 1
ATOM 666 C CA . ASN A 1 83 ? 4.994 -0.852 3.493 1.00 96.38 83 ASN A CA 1
ATOM 667 C C . ASN A 1 83 ? 3.763 -1.752 3.368 1.00 96.38 83 ASN A C 1
ATOM 669 O O . ASN A 1 83 ? 3.061 -1.967 4.353 1.00 96.38 83 ASN A O 1
ATOM 673 N N . PHE A 1 84 ? 3.557 -2.326 2.186 1.00 94.06 84 PHE A N 1
ATOM 674 C CA . PHE A 1 84 ? 2.511 -3.304 1.891 1.00 94.06 84 PHE A CA 1
ATOM 675 C C . PHE A 1 84 ? 3.075 -4.699 1.591 1.00 94.06 84 PHE A C 1
ATOM 677 O O . PHE A 1 84 ? 2.368 -5.533 1.026 1.00 94.06 84 PHE A O 1
ATOM 684 N N . PHE A 1 85 ? 4.321 -4.992 1.972 1.00 92.44 85 PHE A N 1
ATOM 685 C CA . PHE A 1 85 ? 4.924 -6.309 1.758 1.00 92.44 85 PHE A CA 1
ATOM 686 C C . PHE A 1 85 ? 4.016 -7.439 2.267 1.00 92.44 85 PHE A C 1
ATOM 688 O O . PHE A 1 85 ? 3.546 -7.412 3.410 1.00 92.44 85 PHE A O 1
ATOM 695 N N . ASN A 1 86 ? 3.744 -8.417 1.399 1.00 90.00 86 ASN A N 1
ATOM 696 C CA . ASN A 1 86 ? 2.859 -9.556 1.673 1.00 90.00 86 ASN A CA 1
ATOM 697 C C . ASN A 1 86 ? 1.448 -9.163 2.179 1.00 90.00 86 ASN A C 1
ATOM 699 O O . ASN A 1 86 ? 0.734 -9.963 2.788 1.00 90.00 86 ASN A O 1
ATOM 703 N N . THR A 1 87 ? 1.028 -7.920 1.936 1.00 89.06 87 THR A N 1
ATOM 704 C CA . THR A 1 87 ? -0.372 -7.515 2.071 1.00 89.06 87 THR A CA 1
ATOM 705 C C . THR A 1 87 ? -1.151 -8.180 0.950 1.00 89.06 87 THR A C 1
ATOM 707 O O . THR A 1 87 ? -0.641 -8.362 -0.151 1.00 89.06 87 THR A O 1
ATOM 710 N N . LYS A 1 88 ? -2.408 -8.534 1.193 1.00 83.94 88 LYS A N 1
ATOM 711 C CA . LYS A 1 88 ? -3.316 -8.934 0.114 1.00 83.94 88 LYS A CA 1
ATOM 712 C C . LYS A 1 88 ? -4.260 -7.786 -0.175 1.00 83.94 88 LYS A C 1
ATOM 714 O O . LYS A 1 88 ? -5.276 -7.667 0.501 1.00 83.94 88 LYS A O 1
ATOM 719 N N . ALA A 1 89 ? -3.916 -6.964 -1.158 1.00 80.75 89 ALA A N 1
ATOM 720 C CA . ALA A 1 89 ? -4.771 -5.898 -1.657 1.00 80.75 89 ALA A CA 1
ATOM 721 C C . ALA A 1 89 ? -5.048 -6.083 -3.148 1.00 80.75 89 ALA A C 1
ATOM 723 O O . ALA A 1 89 ? -4.173 -6.512 -3.894 1.00 80.75 89 ALA A O 1
ATOM 724 N N . ILE A 1 90 ? -6.277 -5.777 -3.565 1.00 71.44 90 ILE A N 1
ATOM 725 C CA . ILE A 1 90 ? -6.634 -5.676 -4.983 1.00 71.44 90 ILE A CA 1
ATOM 726 C C . ILE A 1 90 ? -6.772 -4.191 -5.262 1.00 71.44 90 ILE A C 1
ATOM 728 O O . ILE A 1 90 ? -7.655 -3.553 -4.691 1.00 71.44 90 ILE A O 1
ATOM 732 N N . ILE A 1 91 ? -5.889 -3.665 -6.103 1.00 75.25 91 ILE A N 1
ATOM 733 C CA . ILE A 1 91 ? -5.960 -2.288 -6.579 1.00 75.25 91 ILE A CA 1
ATOM 734 C C . ILE A 1 91 ? -6.750 -2.304 -7.886 1.00 75.25 91 ILE A C 1
ATOM 736 O O . ILE A 1 91 ? -6.402 -3.043 -8.806 1.00 75.25 91 ILE A O 1
ATOM 740 N N . ASP A 1 92 ? -7.816 -1.508 -7.961 1.00 75.75 92 ASP A N 1
ATOM 741 C CA . ASP A 1 92 ? -8.575 -1.322 -9.198 1.00 75.75 92 ASP A CA 1
ATOM 742 C C . ASP A 1 92 ? -7.687 -0.609 -10.237 1.00 75.75 92 ASP A C 1
ATOM 744 O O . ASP A 1 92 ? -7.287 0.538 -10.005 1.00 75.75 92 ASP A O 1
ATOM 748 N N . PRO A 1 93 ? -7.378 -1.241 -11.388 1.00 72.06 93 PRO A N 1
ATOM 749 C CA . PRO A 1 93 ? -6.564 -0.627 -12.435 1.00 72.06 93 PRO A CA 1
ATOM 750 C C . PRO A 1 93 ? -7.109 0.708 -12.950 1.00 72.06 93 PRO A C 1
ATOM 752 O O . PRO A 1 93 ? -6.346 1.512 -13.474 1.00 72.06 93 PRO A O 1
ATOM 755 N N . GLN A 1 94 ? -8.413 0.964 -12.815 1.00 74.06 94 GLN A N 1
ATOM 756 C CA . GLN A 1 94 ? -9.027 2.217 -13.263 1.00 74.06 94 GLN A CA 1
ATOM 757 C C . GLN A 1 94 ? -8.813 3.377 -12.282 1.00 74.06 94 GLN A C 1
ATOM 759 O O . GLN A 1 94 ? -9.130 4.517 -12.615 1.00 74.06 94 GLN A O 1
ATOM 764 N N . LYS A 1 95 ? -8.284 3.111 -11.081 1.00 73.06 95 LYS A N 1
ATOM 765 C CA . LYS A 1 95 ? -8.216 4.081 -9.975 1.00 73.06 95 LYS A CA 1
ATOM 766 C C . LYS A 1 95 ? -6.802 4.496 -9.579 1.00 73.06 95 LYS A C 1
ATOM 768 O O . LYS A 1 95 ? -6.609 5.140 -8.550 1.00 73.06 95 LYS A O 1
ATOM 773 N N . ILE A 1 96 ? -5.807 4.139 -10.386 1.00 75.06 96 ILE A N 1
ATOM 774 C CA . ILE A 1 96 ? -4.399 4.391 -10.060 1.00 75.06 96 ILE A CA 1
ATOM 775 C C . ILE A 1 96 ? -3.815 5.668 -10.665 1.00 75.06 96 ILE A C 1
ATOM 777 O O . ILE A 1 96 ? -2.726 6.053 -10.255 1.00 75.06 96 ILE A O 1
ATOM 781 N N . SER A 1 97 ? -4.503 6.324 -11.607 1.00 70.94 97 SER A N 1
ATOM 782 C CA . SER A 1 97 ? -3.954 7.453 -12.384 1.00 70.94 97 SER A CA 1
ATOM 783 C C . SER A 1 97 ? -3.446 8.609 -11.522 1.00 70.94 97 SER A C 1
ATOM 785 O O . SER A 1 97 ? -2.500 9.287 -11.906 1.00 70.94 97 SER A O 1
ATOM 787 N N . ASP A 1 98 ? -4.043 8.796 -10.344 1.00 73.06 98 ASP A N 1
ATOM 788 C CA . ASP A 1 98 ? -3.732 9.904 -9.437 1.00 73.06 98 ASP A CA 1
ATOM 789 C C . ASP A 1 98 ? -2.823 9.474 -8.271 1.00 73.06 98 ASP A C 1
ATOM 791 O O . ASP A 1 98 ? -2.546 10.261 -7.362 1.00 73.06 98 ASP A O 1
ATOM 795 N N . LEU A 1 99 ? -2.365 8.215 -8.251 1.00 76.69 99 LEU A N 1
ATOM 796 C CA . LEU A 1 99 ? -1.473 7.735 -7.202 1.00 76.69 99 LEU A CA 1
ATOM 797 C C . LEU A 1 99 ? -0.080 8.359 -7.338 1.00 76.69 99 LEU A C 1
ATOM 799 O O . LEU A 1 99 ? 0.423 8.655 -8.418 1.00 76.69 99 LEU A O 1
ATOM 803 N N . THR A 1 100 ? 0.566 8.547 -6.193 1.00 81.94 100 THR A N 1
ATOM 804 C CA . THR A 1 100 ? 1.960 8.982 -6.088 1.00 81.94 100 THR A CA 1
ATOM 805 C C . THR A 1 100 ? 2.691 7.952 -5.238 1.00 81.94 100 THR A C 1
ATOM 807 O O . THR A 1 100 ? 2.438 7.834 -4.038 1.00 81.94 100 THR A O 1
ATOM 810 N N . LEU A 1 101 ? 3.578 7.181 -5.863 1.00 84.94 101 LEU A N 1
ATOM 811 C CA . LEU A 1 101 ? 4.316 6.091 -5.230 1.00 84.94 101 LEU A CA 1
ATOM 812 C C . LEU A 1 101 ? 5.727 6.558 -4.880 1.00 84.94 101 LEU A C 1
ATOM 814 O O . LEU A 1 101 ? 6.678 6.331 -5.623 1.00 84.94 101 LEU A O 1
ATOM 818 N N . VAL A 1 102 ? 5.861 7.230 -3.738 1.00 88.00 102 VAL A N 1
ATOM 819 C CA . VAL A 1 102 ? 7.162 7.674 -3.221 1.00 88.00 102 VAL A CA 1
ATOM 820 C C . VAL A 1 102 ? 7.571 6.813 -2.034 1.00 88.00 102 VAL A C 1
ATOM 822 O O . VAL A 1 102 ? 6.873 6.802 -1.020 1.00 88.00 102 VAL A O 1
ATOM 825 N N . ASN A 1 103 ? 8.699 6.111 -2.156 1.00 90.38 103 ASN A N 1
ATOM 826 C CA . ASN A 1 103 ? 9.269 5.230 -1.130 1.00 90.38 103 ASN A CA 1
ATOM 827 C C . ASN A 1 103 ? 8.288 4.152 -0.619 1.00 90.38 103 ASN A C 1
ATOM 829 O O . ASN A 1 103 ? 8.293 3.812 0.559 1.00 90.38 103 ASN A O 1
ATOM 833 N N . VAL A 1 104 ? 7.408 3.643 -1.486 1.00 91.25 104 VAL A N 1
ATOM 834 C CA . VAL A 1 104 ? 6.381 2.648 -1.126 1.00 91.25 104 VAL A CA 1
ATOM 835 C C . VAL A 1 104 ? 6.874 1.239 -1.437 1.00 91.25 104 VAL A C 1
ATOM 837 O O . VAL A 1 104 ? 7.409 1.002 -2.520 1.00 91.25 104 VAL A O 1
ATOM 840 N N . THR A 1 105 ? 6.631 0.283 -0.541 1.00 94.12 105 THR A N 1
ATOM 841 C CA . THR A 1 105 ? 6.876 -1.142 -0.819 1.00 94.12 105 THR A CA 1
ATOM 842 C C . THR A 1 105 ? 5.577 -1.833 -1.199 1.00 94.12 105 THR A C 1
ATOM 844 O O . THR A 1 105 ? 4.691 -1.971 -0.361 1.00 94.12 105 THR A O 1
ATOM 847 N N . LEU A 1 106 ? 5.481 -2.293 -2.446 1.00 89.62 106 LEU A N 1
ATOM 848 C CA . LEU A 1 106 ? 4.353 -3.056 -2.992 1.00 89.62 106 LEU A CA 1
ATOM 849 C C . LEU A 1 106 ? 4.748 -4.496 -3.364 1.00 89.62 106 LEU A C 1
ATOM 851 O O . LEU A 1 106 ? 3.946 -5.212 -3.952 1.00 89.62 106 LEU A O 1
ATOM 855 N N . GLU A 1 107 ? 5.973 -4.914 -3.035 1.00 90.69 107 GLU A N 1
ATOM 856 C CA . GLU A 1 107 ? 6.529 -6.227 -3.377 1.00 90.69 107 GLU A CA 1
ATOM 857 C C . GLU A 1 107 ? 5.574 -7.385 -3.042 1.00 90.69 107 GLU A C 1
ATOM 859 O O . GLU A 1 107 ? 5.052 -7.494 -1.925 1.00 90.69 107 GLU A O 1
ATOM 864 N N . GLY A 1 108 ? 5.359 -8.250 -4.037 1.00 83.50 108 GLY A N 1
ATOM 865 C CA . GLY A 1 108 ? 4.498 -9.430 -3.942 1.00 83.50 108 GLY A CA 1
ATOM 866 C C . GLY A 1 108 ? 2.986 -9.174 -4.043 1.00 83.50 108 GLY A C 1
ATOM 867 O O . GLY A 1 108 ? 2.220 -10.140 -4.010 1.00 83.50 108 GLY A O 1
ATOM 868 N N . LEU A 1 109 ? 2.526 -7.923 -4.182 1.00 86.44 109 LEU A N 1
ATOM 869 C CA . LEU A 1 109 ? 1.124 -7.640 -4.517 1.00 86.44 109 LEU A CA 1
ATOM 870 C C . LEU A 1 109 ? 0.801 -8.090 -5.945 1.00 86.44 109 LEU A C 1
ATOM 872 O O . LEU A 1 109 ? 1.572 -7.829 -6.861 1.00 86.44 109 LEU A O 1
ATOM 876 N N . ASP A 1 110 ? -0.364 -8.705 -6.165 1.00 84.50 110 ASP A N 1
ATOM 877 C CA . ASP A 1 110 ? -0.812 -9.047 -7.521 1.00 84.50 110 ASP A CA 1
ATOM 878 C C . ASP A 1 110 ? -1.319 -7.794 -8.248 1.00 84.50 110 ASP A C 1
ATOM 880 O O . ASP A 1 110 ? -2.459 -7.363 -8.068 1.00 84.50 110 ASP A O 1
ATOM 884 N N . LEU A 1 111 ? -0.446 -7.206 -9.066 1.00 84.44 111 LEU A N 1
ATOM 885 C CA . LEU A 1 111 ? -0.701 -5.994 -9.841 1.00 84.44 111 LEU A CA 1
ATOM 886 C C . LEU A 1 111 ? -0.671 -6.270 -11.354 1.00 84.44 111 LEU A C 1
ATOM 888 O O . LEU A 1 111 ? -0.555 -5.335 -12.139 1.00 84.44 111 LEU A O 1
ATOM 892 N N . LYS A 1 112 ? -0.832 -7.528 -11.800 1.00 82.69 112 LYS A N 1
ATOM 893 C CA . LYS A 1 112 ? -0.686 -7.958 -13.216 1.00 82.69 112 LYS A CA 1
ATOM 894 C C . LYS A 1 112 ? -1.535 -7.211 -14.247 1.00 82.69 112 LYS A C 1
ATOM 896 O O . LYS A 1 112 ? -1.218 -7.203 -15.438 1.00 82.69 112 LYS A O 1
ATOM 901 N N . ASN A 1 113 ? -2.627 -6.604 -13.798 1.00 79.19 113 ASN A N 1
ATOM 902 C CA . ASN A 1 113 ? -3.554 -5.848 -14.638 1.00 79.19 113 ASN A CA 1
ATOM 903 C C . ASN A 1 113 ? -3.525 -4.341 -14.359 1.00 79.19 113 ASN A C 1
ATOM 905 O O . ASN A 1 113 ? -4.361 -3.622 -14.894 1.00 79.19 113 ASN A O 1
ATOM 909 N N . VAL A 1 114 ? -2.597 -3.871 -13.526 1.00 81.25 114 VAL A N 1
ATOM 910 C CA . VAL A 1 114 ? -2.453 -2.468 -13.138 1.00 81.25 114 VAL A CA 1
ATOM 911 C C . VAL A 1 114 ? -1.373 -1.818 -14.000 1.00 81.25 114 VAL A C 1
ATOM 913 O O . VAL A 1 114 ? -0.281 -2.367 -14.156 1.00 81.25 114 VAL A O 1
ATOM 916 N N . ASP A 1 115 ? -1.696 -0.656 -14.568 1.00 81.19 115 ASP A N 1
ATOM 917 C CA . ASP A 1 115 ? -0.838 0.075 -15.499 1.00 81.19 115 ASP A CA 1
ATOM 918 C C . ASP A 1 115 ? -0.280 1.374 -14.887 1.00 81.19 115 ASP A C 1
ATOM 920 O O . ASP A 1 115 ? -0.905 2.431 -14.958 1.00 81.19 115 ASP A O 1
ATOM 924 N N . PHE A 1 116 ? 0.928 1.330 -14.320 1.00 80.88 116 PHE A N 1
ATOM 925 C CA . PHE A 1 116 ? 1.565 2.497 -13.690 1.00 80.88 116 PHE A CA 1
ATOM 926 C C . PHE A 1 116 ? 2.216 3.477 -14.688 1.00 80.88 116 PHE A C 1
ATOM 928 O O . PHE A 1 116 ? 3.014 4.344 -14.312 1.00 80.88 116 PHE A O 1
ATOM 935 N N . THR A 1 117 ? 1.865 3.376 -15.968 1.00 78.00 117 THR A N 1
ATOM 936 C CA . THR A 1 117 ? 2.391 4.192 -17.066 1.00 78.00 117 THR A CA 1
ATOM 937 C C . THR A 1 117 ? 2.313 5.694 -16.861 1.00 78.00 117 THR A C 1
ATOM 939 O O . THR A 1 117 ? 3.237 6.379 -17.278 1.00 78.00 117 THR A O 1
ATOM 942 N N . ASP A 1 118 ? 1.295 6.225 -16.189 1.00 76.62 118 ASP A N 1
ATOM 943 C CA . ASP A 1 118 ? 1.141 7.675 -15.965 1.00 76.62 118 ASP A CA 1
ATOM 944 C C . ASP A 1 118 ? 1.314 8.068 -14.484 1.00 76.62 118 ASP A C 1
ATOM 946 O O . ASP A 1 118 ? 1.207 9.233 -14.114 1.00 76.62 118 ASP A O 1
ATOM 950 N N . VAL A 1 119 ? 1.675 7.103 -13.635 1.00 79.31 119 VAL A N 1
ATOM 951 C CA . VAL A 1 119 ? 1.870 7.295 -12.192 1.00 79.31 119 VAL A CA 1
ATOM 952 C C . VAL A 1 119 ? 3.272 7.836 -11.900 1.00 79.31 119 VAL A C 1
ATOM 954 O O . VAL A 1 119 ? 4.249 7.448 -12.553 1.00 79.31 119 VAL A O 1
ATOM 957 N N . TYR A 1 120 ? 3.388 8.735 -10.916 1.00 81.06 120 TYR A N 1
ATOM 958 C CA . TYR A 1 120 ? 4.685 9.186 -10.401 1.00 81.06 120 TYR A CA 1
ATOM 959 C C . TYR A 1 120 ? 5.247 8.150 -9.420 1.00 81.06 120 TYR A C 1
ATOM 961 O O . TYR A 1 120 ? 4.595 7.834 -8.423 1.00 81.06 120 TYR A O 1
ATOM 969 N N . ILE A 1 121 ? 6.446 7.626 -9.694 1.00 83.94 121 ILE A N 1
ATOM 970 C CA . ILE A 1 121 ? 7.048 6.516 -8.941 1.00 83.94 121 ILE A CA 1
ATOM 971 C C . ILE A 1 121 ? 8.511 6.832 -8.632 1.00 83.94 121 ILE A C 1
ATOM 973 O O . ILE A 1 121 ? 9.333 6.786 -9.533 1.00 83.94 121 ILE A O 1
ATOM 977 N N . ALA A 1 122 ? 8.863 7.077 -7.372 1.00 85.31 122 ALA A N 1
ATOM 978 C CA . ALA A 1 122 ? 10.249 7.312 -6.960 1.00 85.31 122 ALA A CA 1
ATOM 979 C C . ALA A 1 122 ? 10.578 6.502 -5.701 1.00 85.31 122 ALA A C 1
ATOM 981 O O . ALA A 1 122 ? 9.837 6.542 -4.724 1.00 85.31 122 ALA A O 1
ATOM 982 N N . GLY A 1 123 ? 11.681 5.752 -5.703 1.00 86.44 123 GLY A N 1
ATOM 983 C CA . GLY A 1 123 ? 12.077 4.907 -4.571 1.00 86.44 123 GLY A CA 1
ATOM 984 C C . GLY A 1 123 ? 11.114 3.758 -4.243 1.00 86.44 123 GLY A C 1
ATOM 985 O O . GLY A 1 123 ? 11.200 3.195 -3.155 1.00 86.44 123 GLY A O 1
ATOM 986 N N . ALA A 1 124 ? 10.166 3.426 -5.126 1.00 90.31 124 ALA A N 1
ATOM 987 C CA . ALA A 1 124 ? 9.184 2.376 -4.866 1.00 90.31 124 ALA A CA 1
ATOM 988 C C . ALA A 1 124 ? 9.758 0.976 -5.131 1.00 90.31 124 ALA A C 1
ATOM 990 O O . ALA A 1 124 ? 10.536 0.776 -6.065 1.00 90.31 124 ALA A O 1
ATOM 991 N N . ASN A 1 125 ? 9.327 -0.012 -4.350 1.00 91.75 125 ASN A N 1
ATOM 992 C CA . ASN A 1 125 ? 9.639 -1.419 -4.576 1.00 91.75 125 ASN A CA 1
ATOM 993 C C . ASN A 1 125 ? 8.428 -2.131 -5.195 1.00 91.75 125 ASN A C 1
ATOM 995 O O . ASN A 1 125 ? 7.434 -2.377 -4.512 1.00 91.75 125 ASN A O 1
ATOM 999 N N . LEU A 1 126 ? 8.527 -2.438 -6.491 1.00 89.12 126 LEU A N 1
ATOM 1000 C CA . LEU A 1 126 ? 7.509 -3.100 -7.316 1.00 89.12 126 LEU A CA 1
ATOM 1001 C C . LEU A 1 126 ? 7.905 -4.536 -7.696 1.00 89.12 126 LEU A C 1
ATOM 1003 O O . LEU A 1 126 ? 7.281 -5.133 -8.580 1.00 89.12 126 LEU A O 1
ATOM 1007 N N . LYS A 1 127 ? 8.935 -5.090 -7.047 1.00 89.94 127 LYS A N 1
ATOM 1008 C CA . LYS A 1 127 ? 9.432 -6.440 -7.309 1.00 89.94 127 LYS A CA 1
ATOM 1009 C C . LYS A 1 127 ? 8.312 -7.479 -7.244 1.00 89.94 127 LYS A C 1
ATOM 1011 O O . LYS A 1 127 ? 7.477 -7.456 -6.339 1.00 89.94 127 LYS A O 1
ATOM 1016 N N . ASP A 1 128 ? 8.312 -8.392 -8.213 1.00 87.06 128 ASP A N 1
ATOM 1017 C CA . ASP A 1 128 ? 7.397 -9.539 -8.284 1.00 87.06 128 ASP A CA 1
ATOM 1018 C C . ASP A 1 128 ? 5.898 -9.173 -8.253 1.00 87.06 128 ASP A C 1
ATOM 1020 O O . ASP A 1 128 ? 5.052 -10.010 -7.940 1.00 87.06 128 ASP A O 1
ATOM 1024 N N . THR A 1 129 ? 5.540 -7.933 -8.606 1.00 86.69 129 THR A N 1
ATOM 1025 C CA . THR A 1 129 ? 4.131 -7.507 -8.636 1.00 86.69 129 THR A CA 1
ATOM 1026 C C . THR A 1 129 ? 3.410 -7.866 -9.936 1.00 86.69 129 THR A C 1
ATOM 1028 O O . THR A 1 129 ? 2.182 -7.924 -9.995 1.00 86.69 129 THR A O 1
ATOM 1031 N N . GLY A 1 130 ? 4.172 -8.087 -11.011 1.00 83.75 130 GLY A N 1
ATOM 1032 C CA . GLY A 1 130 ? 3.646 -8.269 -12.364 1.00 83.75 130 GLY A CA 1
ATOM 1033 C C . GLY A 1 130 ? 3.029 -7.007 -12.976 1.00 83.75 130 GLY A C 1
ATOM 1034 O O . GLY A 1 130 ? 2.419 -7.105 -14.038 1.00 83.75 130 GLY A O 1
ATOM 1035 N N . ALA A 1 131 ? 3.164 -5.847 -12.324 1.00 84.69 131 ALA A N 1
ATOM 1036 C CA . ALA A 1 131 ? 2.621 -4.589 -12.817 1.00 84.69 131 ALA A CA 1
ATOM 1037 C C . ALA A 1 131 ? 3.161 -4.217 -14.200 1.00 84.69 131 ALA A C 1
ATOM 1039 O O . ALA A 1 131 ? 4.296 -4.543 -14.552 1.0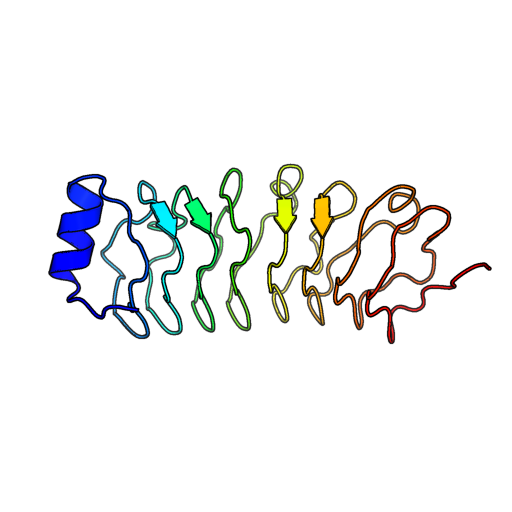0 84.69 131 ALA A O 1
ATOM 1040 N N . LYS A 1 132 ? 2.346 -3.496 -14.973 1.00 78.19 132 LYS A N 1
ATOM 1041 C CA . LYS A 1 132 ? 2.748 -2.979 -16.280 1.00 78.19 132 LYS A CA 1
ATOM 1042 C C . LYS A 1 132 ? 3.211 -1.539 -16.144 1.00 78.19 132 LYS A C 1
ATOM 1044 O O . LYS A 1 132 ? 2.609 -0.741 -15.427 1.00 78.19 132 LYS A O 1
ATOM 1049 N N . ILE A 1 133 ? 4.285 -1.223 -16.850 1.00 76.81 133 ILE A N 1
ATOM 1050 C CA . ILE A 1 133 ? 4.748 0.139 -17.079 1.00 76.81 133 ILE A CA 1
ATOM 1051 C C . ILE A 1 133 ? 5.017 0.214 -18.576 1.00 76.81 133 ILE A C 1
ATOM 1053 O O . ILE A 1 133 ? 5.834 -0.560 -19.069 1.00 76.81 133 ILE A O 1
ATOM 1057 N N . ASP A 1 134 ? 4.316 1.095 -19.293 1.00 72.75 134 ASP A N 1
ATOM 1058 C CA . ASP A 1 134 ? 4.487 1.242 -20.733 1.00 72.75 134 ASP A CA 1
ATOM 1059 C C . ASP A 1 134 ? 5.911 1.740 -21.013 1.00 72.75 134 ASP A C 1
ATOM 1061 O O . ASP A 1 134 ? 6.262 2.880 -20.669 1.00 72.75 134 ASP A O 1
ATOM 1065 N N . PRO A 1 135 ? 6.723 0.896 -21.659 1.00 60.97 135 PRO A N 1
ATOM 1066 C CA . PRO A 1 135 ? 8.105 1.187 -21.971 1.00 60.97 135 PRO A CA 1
ATOM 1067 C C . PRO A 1 135 ? 8.330 2.470 -22.791 1.00 60.97 135 PRO A C 1
ATOM 1069 O O . PRO A 1 135 ? 9.403 3.065 -22.721 1.00 60.97 135 PRO A O 1
ATOM 1072 N N . GLN A 1 136 ? 7.350 2.904 -23.584 1.00 63.38 136 GLN A N 1
ATOM 1073 C CA . GLN A 1 136 ? 7.477 4.062 -24.478 1.00 63.38 136 GLN A CA 1
ATOM 1074 C C . GLN A 1 136 ? 7.082 5.380 -23.803 1.00 63.38 136 GLN A C 1
ATOM 1076 O O . GLN A 1 136 ? 7.338 6.461 -24.334 1.00 63.38 136 GLN A O 1
ATOM 1081 N N . LYS A 1 137 ? 6.461 5.302 -22.624 1.00 65.50 137 LYS A N 1
ATOM 1082 C CA . LYS A 1 137 ? 5.945 6.451 -21.869 1.00 65.50 137 LYS A CA 1
ATOM 1083 C C . LYS A 1 137 ? 6.703 6.714 -20.571 1.00 65.50 137 LYS A C 1
ATOM 1085 O O . LYS A 1 137 ? 6.375 7.650 -19.845 1.00 65.50 137 LYS A O 1
ATOM 1090 N N . VAL A 1 138 ? 7.748 5.936 -20.283 1.00 64.19 138 VAL A N 1
ATOM 1091 C CA . VAL A 1 138 ? 8.665 6.251 -19.179 1.00 64.19 138 VAL A CA 1
ATOM 1092 C C . VAL A 1 138 ? 9.589 7.426 -19.490 1.00 64.19 138 VAL A C 1
ATOM 1094 O O . VAL A 1 138 ? 10.203 7.946 -18.565 1.00 64.19 138 VAL A O 1
ATOM 1097 N N . VAL A 1 139 ? 9.666 7.880 -20.745 1.00 58.38 139 VAL A N 1
ATOM 1098 C CA . VAL A 1 139 ? 10.491 9.020 -21.172 1.00 58.38 139 VAL A CA 1
ATOM 1099 C C . VAL A 1 139 ? 10.211 10.244 -20.288 1.00 58.38 139 VAL A C 1
ATOM 1101 O O . VAL A 1 139 ? 9.064 10.646 -20.104 1.00 58.38 139 VAL A O 1
ATOM 1104 N N . ASN A 1 140 ? 11.271 10.850 -19.746 1.00 58.25 140 ASN A N 1
ATOM 1105 C CA . ASN A 1 140 ? 11.231 11.965 -18.784 1.00 58.25 140 ASN A CA 1
ATOM 1106 C C . ASN A 1 140 ? 10.645 11.647 -17.394 1.00 58.25 140 ASN A C 1
ATOM 1108 O O . ASN A 1 140 ? 10.392 12.574 -16.619 1.00 58.25 140 ASN A O 1
ATOM 1112 N N . LYS A 1 141 ? 10.443 10.374 -17.035 1.00 72.38 141 LYS A N 1
ATOM 1113 C CA . LYS A 1 141 ? 10.106 10.004 -15.656 1.00 72.38 141 LYS A CA 1
ATOM 1114 C C . LYS A 1 141 ? 11.334 9.986 -14.750 1.00 72.38 141 LYS A C 1
ATOM 1116 O O . LYS A 1 141 ? 12.468 9.753 -15.172 1.00 72.38 141 LYS A O 1
ATOM 1121 N N . ASP A 1 142 ? 11.080 10.205 -13.467 1.00 74.69 142 ASP A N 1
ATOM 1122 C CA . ASP A 1 142 ? 12.032 9.951 -12.394 1.00 74.69 142 ASP A CA 1
ATOM 1123 C C . ASP A 1 142 ? 11.679 8.605 -11.772 1.00 74.69 142 ASP A C 1
ATOM 1125 O O . ASP A 1 142 ? 10.609 8.503 -11.187 1.00 74.69 142 ASP A O 1
ATOM 1129 N N . ILE A 1 143 ? 12.538 7.596 -11.934 1.00 80.88 143 ILE A N 1
ATOM 1130 C CA . ILE A 1 143 ? 12.396 6.274 -11.298 1.00 80.88 143 ILE A CA 1
ATOM 1131 C C . ILE A 1 143 ? 13.599 5.958 -10.405 1.00 80.88 143 ILE A C 1
ATOM 1133 O O . ILE A 1 143 ? 13.949 4.794 -10.187 1.00 80.88 143 ILE A O 1
ATOM 1137 N N . ARG A 1 144 ? 14.276 6.997 -9.902 1.00 85.69 144 ARG A N 1
ATOM 1138 C CA . ARG A 1 144 ? 15.449 6.825 -9.046 1.00 85.69 144 ARG A CA 1
ATOM 1139 C C . ARG A 1 144 ? 15.136 5.940 -7.853 1.00 85.69 144 ARG A C 1
ATOM 1141 O O . ARG A 1 144 ? 14.089 6.075 -7.221 1.00 85.69 144 ARG A O 1
ATOM 1148 N N . ASN A 1 145 ? 16.097 5.087 -7.512 1.00 87.75 145 ASN A N 1
ATOM 1149 C CA . ASN A 1 145 ? 16.041 4.169 -6.375 1.00 87.75 145 ASN A CA 1
ATOM 1150 C C . ASN A 1 145 ? 14.852 3.187 -6.388 1.00 87.75 145 ASN A C 1
ATOM 1152 O O . ASN A 1 145 ? 14.585 2.554 -5.369 1.00 87.75 145 ASN A O 1
ATOM 1156 N N . CYS A 1 146 ? 14.118 3.054 -7.499 1.00 88.62 146 CYS A N 1
ATOM 1157 C CA . CYS A 1 146 ? 13.046 2.070 -7.601 1.00 88.62 146 CYS A CA 1
ATOM 1158 C C . CYS A 1 146 ? 13.615 0.651 -7.729 1.00 88.62 146 CYS A C 1
ATOM 1160 O O . CYS A 1 146 ? 14.594 0.423 -8.441 1.00 88.62 146 CYS A O 1
ATOM 1162 N N . ASN A 1 147 ? 12.962 -0.322 -7.097 1.00 89.06 147 ASN A N 1
ATOM 1163 C CA . ASN A 1 147 ? 13.213 -1.737 -7.345 1.00 89.06 147 ASN A CA 1
ATOM 1164 C C . ASN A 1 147 ? 12.153 -2.277 -8.309 1.00 89.06 147 ASN A C 1
ATOM 1166 O O . ASN A 1 147 ? 11.003 -2.473 -7.916 1.00 89.06 147 ASN A O 1
ATOM 1170 N N . LEU A 1 148 ? 12.542 -2.478 -9.569 1.00 87.56 148 LEU A N 1
ATOM 1171 C CA . LEU A 1 148 ? 11.680 -2.962 -10.652 1.00 87.56 148 LEU A CA 1
ATOM 1172 C C . LEU A 1 148 ? 12.034 -4.399 -11.063 1.00 87.56 148 LEU A C 1
ATOM 1174 O O . LEU A 1 148 ? 11.637 -4.839 -12.137 1.00 87.56 148 LEU A O 1
ATOM 1178 N N . GLU A 1 149 ? 12.807 -5.115 -10.241 1.00 88.81 149 GLU A N 1
ATOM 1179 C CA . GLU A 1 149 ? 13.281 -6.472 -10.525 1.00 88.81 149 GLU A CA 1
ATOM 1180 C C . GLU A 1 149 ? 12.141 -7.397 -10.981 1.00 88.81 149 GLU A C 1
ATOM 1182 O O . GLU A 1 149 ? 11.099 -7.494 -10.326 1.00 88.81 149 GLU A O 1
ATOM 1187 N N . GLY A 1 150 ? 12.353 -8.072 -12.115 1.00 84.69 150 GLY A N 1
ATOM 1188 C CA . GLY A 1 150 ? 11.411 -9.044 -12.678 1.00 84.69 150 GLY A CA 1
ATOM 1189 C C . GLY A 1 150 ? 10.179 -8.465 -13.391 1.00 84.69 150 GLY A C 1
ATOM 1190 O O . GLY A 1 150 ? 9.373 -9.245 -13.897 1.00 84.69 150 GLY A O 1
ATOM 1191 N N . LEU A 1 151 ? 10.011 -7.137 -13.468 1.00 85.19 151 LEU A N 1
ATOM 1192 C CA . LEU A 1 151 ? 8.971 -6.524 -14.308 1.00 85.19 151 LEU A CA 1
ATOM 1193 C C . LEU A 1 151 ? 9.320 -6.631 -15.796 1.00 85.19 151 LEU A C 1
ATOM 1195 O O . LEU A 1 151 ? 10.472 -6.446 -16.164 1.00 85.19 151 LEU A O 1
ATOM 1199 N N . ASP A 1 152 ? 8.336 -6.864 -16.665 1.00 82.19 152 ASP A N 1
ATOM 1200 C CA . ASP A 1 152 ? 8.569 -6.925 -18.114 1.00 82.19 152 ASP A CA 1
ATOM 1201 C C . ASP A 1 152 ? 8.728 -5.518 -18.714 1.00 82.19 152 ASP A C 1
ATOM 1203 O O . ASP A 1 152 ? 7.762 -4.760 -18.808 1.00 82.19 152 ASP A O 1
ATOM 1207 N N . LEU A 1 153 ? 9.961 -5.168 -19.094 1.00 80.69 153 LEU A N 1
ATOM 1208 C CA . LEU A 1 153 ? 10.366 -3.870 -19.646 1.00 80.69 153 LEU A CA 1
ATOM 1209 C C . LEU A 1 153 ? 11.201 -4.033 -20.936 1.00 80.69 153 LEU A C 1
ATOM 1211 O O . LEU A 1 153 ? 12.003 -3.155 -21.254 1.00 80.69 153 LEU A O 1
ATOM 1215 N N . HIS A 1 154 ? 11.044 -5.137 -21.684 1.00 78.62 154 HIS A N 1
ATOM 1216 C CA . HIS A 1 154 ? 11.890 -5.466 -22.850 1.00 78.62 154 HIS A CA 1
ATOM 1217 C C . HIS A 1 154 ? 11.953 -4.385 -23.943 1.00 78.62 154 HIS A C 1
ATOM 1219 O O . HIS A 1 154 ? 12.983 -4.244 -24.599 1.00 78.62 154 HIS A O 1
ATOM 1225 N N . ASP A 1 155 ? 10.896 -3.589 -24.107 1.00 71.50 155 ASP A N 1
ATOM 1226 C CA . ASP A 1 155 ? 10.821 -2.541 -25.133 1.00 71.50 155 ASP A CA 1
ATOM 1227 C C . ASP A 1 155 ? 11.023 -1.120 -24.573 1.00 71.50 155 ASP A C 1
ATOM 1229 O O . ASP A 1 155 ? 10.779 -0.136 -25.276 1.00 71.50 155 ASP A O 1
ATOM 1233 N N . ALA A 1 156 ? 11.438 -0.993 -23.304 1.00 73.19 156 ALA A N 1
ATOM 1234 C CA . ALA A 1 156 ? 11.544 0.286 -22.595 1.00 73.19 156 ALA A CA 1
ATOM 1235 C C . ALA A 1 156 ? 12.620 1.200 -23.152 1.00 73.19 156 ALA A C 1
ATOM 1237 O O . ALA A 1 156 ? 13.801 0.857 -23.175 1.00 73.19 156 ALA A O 1
ATOM 1238 N N . ASP A 1 157 ? 12.192 2.401 -23.548 1.00 70.19 157 ASP A N 1
ATOM 1239 C CA . ASP A 1 157 ? 13.094 3.480 -23.898 1.00 70.19 157 ASP A CA 1
ATOM 1240 C C . ASP A 1 157 ? 13.387 4.320 -22.652 1.00 70.19 157 ASP A C 1
ATOM 1242 O O . ASP A 1 157 ? 12.621 5.201 -22.260 1.00 70.19 157 ASP A O 1
ATOM 1246 N N . PHE A 1 158 ? 14.525 4.032 -22.021 1.00 72.56 158 PHE A N 1
ATOM 1247 C CA . PHE A 1 158 ? 15.017 4.786 -20.869 1.00 72.56 158 PHE A CA 1
ATOM 1248 C C . PHE A 1 158 ? 15.761 6.075 -21.251 1.00 72.56 158 PHE A C 1
ATOM 1250 O O . PHE A 1 158 ? 16.347 6.723 -20.378 1.00 72.56 158 PHE A O 1
ATOM 1257 N N . THR A 1 159 ? 15.737 6.490 -22.522 1.00 72.00 159 THR A N 1
ATOM 1258 C CA . THR A 1 159 ? 16.341 7.758 -22.947 1.00 72.00 159 THR A CA 1
ATOM 1259 C C . THR A 1 159 ? 15.722 8.921 -22.168 1.00 72.00 159 THR A C 1
ATOM 1261 O O . THR A 1 159 ? 14.511 9.137 -22.176 1.00 72.00 159 THR A O 1
ATOM 1264 N N . GLY A 1 160 ? 16.562 9.686 -21.465 1.00 70.25 160 GLY A N 1
ATOM 1265 C CA . GLY A 1 160 ? 16.124 10.831 -20.659 1.00 70.25 160 GLY A CA 1
ATOM 1266 C C . GLY A 1 160 ? 15.409 10.471 -19.349 1.00 70.25 160 GLY A C 1
ATOM 1267 O O . GLY A 1 160 ? 14.917 11.367 -18.665 1.00 70.25 160 GLY A O 1
ATOM 1268 N N . VAL A 1 161 ? 15.356 9.191 -18.974 1.00 77.50 161 VAL A N 1
ATOM 1269 C CA . VAL A 1 161 ? 14.785 8.736 -17.699 1.00 77.50 161 VAL A CA 1
ATOM 1270 C C . VAL A 1 161 ? 15.840 8.808 -16.603 1.00 77.50 161 VAL A C 1
ATOM 1272 O O . VAL A 1 161 ? 16.974 8.358 -16.775 1.00 77.50 161 VAL A O 1
ATOM 1275 N N . ASN A 1 162 ? 15.473 9.341 -15.437 1.00 80.81 162 ASN A N 1
ATOM 1276 C CA . ASN A 1 162 ? 16.376 9.319 -14.293 1.00 80.81 162 ASN A CA 1
ATOM 1277 C C . ASN A 1 162 ? 16.314 7.956 -13.593 1.00 80.81 162 ASN A C 1
ATOM 1279 O O . ASN A 1 162 ? 15.437 7.711 -12.766 1.00 80.81 162 ASN A O 1
ATOM 1283 N N . ILE A 1 163 ? 17.255 7.076 -13.938 1.00 83.62 163 ILE A N 1
ATOM 1284 C CA . ILE A 1 163 ? 17.358 5.704 -13.413 1.00 83.62 163 ILE A CA 1
ATOM 1285 C C . ILE A 1 163 ? 18.394 5.550 -12.289 1.00 83.62 163 ILE A C 1
ATOM 1287 O O . ILE A 1 163 ? 18.757 4.432 -11.928 1.00 83.62 163 ILE A O 1
ATOM 1291 N N . GLY A 1 164 ? 18.912 6.652 -11.735 1.00 85.81 164 GLY A N 1
ATOM 1292 C CA . GLY A 1 164 ? 19.950 6.610 -10.701 1.00 85.81 164 GLY A CA 1
ATOM 1293 C C . GLY A 1 164 ? 19.554 5.720 -9.515 1.00 85.81 164 GLY A C 1
ATOM 1294 O O . GLY A 1 164 ? 18.568 5.995 -8.835 1.00 85.81 164 GLY A O 1
ATOM 1295 N N . GLY A 1 165 ? 20.314 4.646 -9.280 1.00 84.81 165 GLY A N 1
ATOM 1296 C CA . GLY A 1 165 ? 20.066 3.688 -8.195 1.00 84.81 165 GLY A CA 1
ATOM 1297 C C . GLY A 1 165 ? 18.902 2.714 -8.421 1.00 84.81 165 GLY A C 1
ATOM 1298 O O . GLY A 1 165 ? 18.579 1.963 -7.505 1.00 84.81 165 GLY A O 1
ATOM 1299 N N . ALA A 1 166 ? 18.260 2.713 -9.594 1.00 87.75 166 ALA A N 1
ATOM 1300 C CA . ALA A 1 166 ? 17.182 1.775 -9.896 1.00 87.75 166 ALA A CA 1
ATOM 1301 C C . ALA A 1 166 ? 17.715 0.346 -10.111 1.00 87.75 166 ALA A C 1
ATOM 1303 O O . ALA A 1 166 ? 18.742 0.144 -10.762 1.00 87.75 166 ALA A O 1
ATOM 1304 N N . ASN A 1 167 ? 16.992 -0.656 -9.604 1.00 89.38 167 ASN A N 1
ATOM 1305 C CA . ASN A 1 167 ? 17.256 -2.063 -9.899 1.00 89.38 167 ASN A CA 1
ATOM 1306 C C . ASN A 1 167 ? 16.382 -2.517 -11.075 1.00 89.38 167 ASN A C 1
ATOM 1308 O O . ASN A 1 167 ? 15.170 -2.671 -10.929 1.00 89.38 167 ASN A O 1
ATOM 1312 N N . LEU A 1 168 ? 17.020 -2.739 -12.226 1.00 86.56 168 LEU A N 1
ATOM 1313 C CA . LEU A 1 168 ? 16.407 -3.220 -13.471 1.00 86.56 168 LEU A CA 1
ATOM 1314 C C . LEU A 1 168 ? 16.799 -4.678 -13.776 1.00 86.56 168 LEU A C 1
ATOM 1316 O O . LEU A 1 168 ? 16.710 -5.135 -14.914 1.00 86.56 168 LEU A O 1
ATOM 1320 N N . THR A 1 169 ? 17.280 -5.424 -12.780 1.00 88.50 169 THR A N 1
ATOM 1321 C CA . THR A 1 169 ? 17.704 -6.814 -12.982 1.00 88.50 169 THR A CA 1
ATOM 1322 C C . THR A 1 169 ? 16.533 -7.676 -13.451 1.00 88.50 169 THR A C 1
ATOM 1324 O O . THR A 1 169 ? 15.451 -7.652 -12.868 1.00 88.50 169 THR A O 1
ATOM 1327 N N . GLY A 1 170 ? 16.753 -8.453 -14.513 1.00 85.31 170 GLY A N 1
ATOM 1328 C CA . GLY A 1 170 ? 15.752 -9.391 -15.022 1.00 85.31 170 GLY A CA 1
ATOM 1329 C C . GLY A 1 170 ? 14.550 -8.739 -15.707 1.00 85.31 170 GLY A C 1
ATOM 1330 O O . GLY A 1 170 ? 13.587 -9.447 -15.977 1.00 85.31 170 GLY A O 1
ATOM 1331 N N . THR A 1 171 ? 14.591 -7.433 -15.999 1.00 83.81 171 THR A N 1
ATOM 1332 C CA . THR A 1 171 ? 13.456 -6.744 -16.632 1.00 83.81 171 THR A CA 1
ATOM 1333 C C . THR A 1 171 ? 13.440 -6.822 -18.154 1.00 83.81 171 THR A C 1
ATOM 1335 O O . THR A 1 171 ? 12.459 -6.454 -18.790 1.00 83.81 171 THR A O 1
ATOM 1338 N N . GLY A 1 172 ? 14.544 -7.260 -18.762 1.00 79.19 172 GLY A N 1
ATOM 1339 C CA . GLY A 1 172 ? 14.693 -7.263 -20.217 1.00 79.19 172 GLY A CA 1
ATOM 1340 C C . GLY A 1 172 ? 14.998 -5.896 -20.833 1.00 79.19 172 GLY A C 1
ATOM 1341 O O . GLY A 1 172 ? 15.261 -5.823 -22.031 1.00 79.19 172 GLY A O 1
ATOM 1342 N N . ALA A 1 173 ? 15.004 -4.831 -20.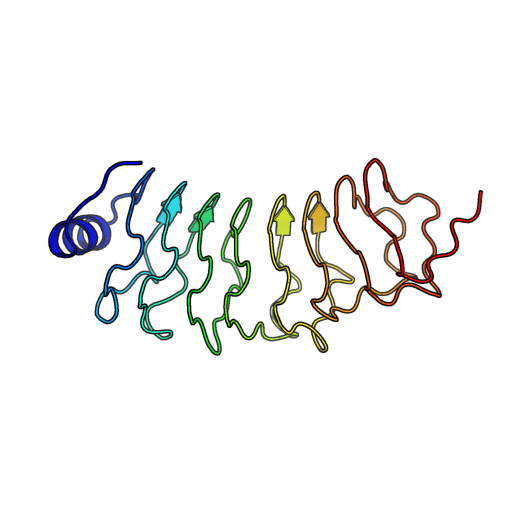027 1.00 77.00 173 ALA A N 1
ATOM 1343 C CA . ALA A 1 173 ? 15.313 -3.474 -20.454 1.00 77.00 173 ALA A CA 1
ATOM 1344 C C . ALA A 1 173 ? 16.672 -3.380 -21.164 1.00 77.00 173 ALA A C 1
ATOM 1346 O O . ALA A 1 173 ? 17.708 -3.752 -20.606 1.00 77.00 173 ALA A O 1
ATOM 1347 N N . CYS A 1 174 ? 16.683 -2.811 -22.370 1.00 67.12 174 CYS A N 1
ATOM 1348 C CA . CYS A 1 174 ? 17.914 -2.457 -23.066 1.00 67.12 174 CYS A CA 1
ATOM 1349 C C . CYS A 1 174 ? 18.255 -0.990 -22.775 1.00 67.12 174 CYS A C 1
ATOM 1351 O O . CYS A 1 174 ? 17.599 -0.079 -23.277 1.00 67.12 174 CYS A O 1
ATOM 1353 N N . LEU A 1 175 ? 19.286 -0.754 -21.961 1.00 65.81 175 LEU A N 1
ATOM 1354 C CA . LEU A 1 175 ? 19.830 0.588 -21.764 1.00 65.81 175 LEU A CA 1
ATOM 1355 C C . LEU A 1 175 ? 20.624 0.962 -23.021 1.00 65.81 175 LEU A C 1
ATOM 1357 O O . LEU A 1 175 ? 21.714 0.438 -23.245 1.00 65.81 175 LEU A O 1
ATOM 1361 N N . LYS A 1 176 ? 20.051 1.817 -23.871 1.00 59.12 176 LYS A N 1
ATOM 1362 C CA . LYS A 1 176 ? 20.793 2.427 -24.979 1.00 59.12 176 LYS A CA 1
ATOM 1363 C C . LYS A 1 176 ? 21.699 3.508 -24.384 1.00 59.12 176 LYS A C 1
ATOM 1365 O O . LYS A 1 176 ? 21.195 4.408 -23.715 1.00 59.12 176 LYS A O 1
ATOM 1370 N N . GLU A 1 177 ? 23.010 3.344 -24.564 1.00 50.91 177 GLU A N 1
ATOM 1371 C CA . GLU A 1 177 ? 24.039 4.327 -24.178 1.00 50.91 177 GLU A CA 1
ATOM 1372 C C . GLU A 1 177 ? 23.905 5.648 -24.948 1.00 50.91 177 GLU A C 1
ATOM 1374 O O . GLU A 1 177 ? 23.548 5.604 -26.151 1.00 50.91 177 GLU A O 1
#

pLDDT: mean 86.9, std 10.5, range [50.91, 98.56]

Organism: NCBI:txid649747

Radius of gyration: 17.24 Å; chains: 1; bounding box: 39×23×49 Å

InterPro domains:
  IPR001646 Pentapeptide repeat [PF00805] (23-47)
  IPR001646 Pentapeptide repeat [PF00805] (59-84)
  IPR001646 Pentapeptide repeat [PF00805] (101-128)
  IPR001646 Pentapeptide repeat [PF00805] (143-171)
  IPR051082 Pentapeptide repeat and BTB/POZ domain-containing protein [PTHR14136] (15-171)

Foldseek 3Di:
DDEDDLVVLQVCVVVQHAAELYECDLAACQVPQQQAYAYENYEPHNYEYNLVSDDHLEQELYEDHCYENEPHECQNYQNANYECHNYAYDYDLVRCLPYEAHLYEPAPYQQLPHECQNYQHELYECHPNNHHHPQDRLALGEHANYECAQHANLPHDCVNYNHHNYHCHNNNDDDDD